Protein AF-A0A2Z6M6X0-F1 (afdb_monomer_lite)

Radius of gyration: 16.78 Å; chains: 1; bounding box: 32×22×51 Å

Structure (mmCIF, N/CA/C/O backbone):
data_AF-A0A2Z6M6X0-F1
#
_entry.id   AF-A0A2Z6M6X0-F1
#
loop_
_atom_site.group_PDB
_atom_site.id
_atom_site.type_symbol
_atom_site.label_atom_id
_atom_site.label_alt_id
_atom_site.label_comp_id
_atom_site.label_asym_id
_atom_site.label_entity_id
_atom_site.label_seq_id
_atom_site.pdbx_PDB_ins_code
_atom_site.Cartn_x
_atom_site.Cartn_y
_atom_site.Cartn_z
_atom_site.occupancy
_atom_site.B_iso_or_equiv
_atom_site.auth_seq_id
_atom_site.auth_comp_id
_atom_site.auth_asym_id
_atom_site.auth_atom_id
_atom_site.pdbx_PDB_model_num
ATOM 1 N N . MET A 1 1 ? -10.751 1.482 -16.864 1.00 33.25 1 MET A N 1
ATOM 2 C CA . MET A 1 1 ? -10.240 0.642 -17.966 1.00 33.25 1 MET A CA 1
ATOM 3 C C . MET A 1 1 ? -8.731 0.563 -17.825 1.00 33.25 1 MET A C 1
ATOM 5 O O . MET A 1 1 ? -8.066 1.569 -18.021 1.00 33.25 1 MET A O 1
ATOM 9 N N . THR A 1 2 ? -8.198 -0.567 -17.365 1.00 41.75 2 THR A N 1
ATOM 10 C CA . THR A 1 2 ? -6.751 -0.839 -17.377 1.00 41.75 2 THR A CA 1
ATOM 11 C C . THR A 1 2 ? -6.367 -1.413 -18.747 1.00 41.75 2 THR A C 1
ATOM 13 O O . THR A 1 2 ? -7.097 -2.284 -19.227 1.00 41.75 2 THR A O 1
ATOM 16 N N . PRO A 1 3 ? -5.282 -0.947 -19.395 1.00 38.16 3 PRO A N 1
ATOM 17 C CA . PRO A 1 3 ? -4.847 -1.469 -20.691 1.00 38.16 3 PRO A CA 1
ATOM 18 C C . PRO A 1 3 ? -4.549 -2.973 -20.620 1.00 38.16 3 PRO A C 1
ATOM 20 O O . PRO A 1 3 ? -3.942 -3.448 -19.658 1.00 38.16 3 PRO A O 1
ATOM 23 N N . GLN A 1 4 ? -4.975 -3.724 -21.639 1.00 48.09 4 GLN A N 1
ATOM 24 C CA . GLN A 1 4 ? -4.889 -5.193 -21.683 1.00 48.09 4 GLN A CA 1
ATOM 25 C C . GLN A 1 4 ? -3.444 -5.730 -21.764 1.00 48.09 4 GLN A C 1
ATOM 27 O O . GLN A 1 4 ? -3.213 -6.890 -21.440 1.00 48.09 4 GLN A O 1
ATOM 32 N N . HIS A 1 5 ? -2.463 -4.882 -22.092 1.00 46.03 5 HIS A N 1
ATOM 33 C CA . HIS A 1 5 ? -1.038 -5.237 -22.152 1.00 46.03 5 HIS A CA 1
ATOM 34 C C . HIS A 1 5 ? -0.306 -5.137 -20.796 1.00 46.03 5 HIS A C 1
ATOM 36 O O . HIS A 1 5 ? 0.859 -5.508 -20.695 1.00 46.03 5 HIS A O 1
ATOM 42 N N . CYS A 1 6 ? -0.989 -4.698 -19.730 1.00 47.28 6 CYS A N 1
ATOM 43 C CA . CYS A 1 6 ? -0.411 -4.500 -18.394 1.00 47.28 6 CYS A CA 1
ATOM 44 C C . CYS A 1 6 ? -0.743 -5.628 -17.398 1.00 47.28 6 CYS A C 1
ATOM 46 O O . CYS A 1 6 ? -0.852 -5.371 -16.196 1.00 47.28 6 CYS A O 1
ATOM 48 N N . GLN A 1 7 ? -0.915 -6.879 -17.844 1.00 48.84 7 GLN A N 1
ATOM 49 C CA . GLN A 1 7 ? -0.897 -8.022 -16.916 1.00 48.84 7 GLN A CA 1
ATOM 50 C C . GLN A 1 7 ? 0.557 -8.311 -16.514 1.00 48.84 7 GLN A C 1
ATOM 52 O O . GLN A 1 7 ? 1.214 -9.204 -17.037 1.00 48.84 7 GLN A O 1
ATOM 57 N N . GLY A 1 8 ? 1.076 -7.445 -15.640 1.00 52.50 8 GLY A N 1
ATOM 58 C CA . GLY A 1 8 ? 2.478 -7.377 -15.249 1.00 52.50 8 GLY A CA 1
ATOM 59 C C . GLY A 1 8 ? 2.942 -8.562 -14.403 1.00 52.50 8 GLY A C 1
ATOM 60 O O . GLY A 1 8 ? 2.153 -9.243 -13.744 1.00 52.50 8 GLY A O 1
ATOM 61 N N . GLY A 1 9 ? 4.261 -8.772 -14.396 1.00 62.19 9 GLY A N 1
ATOM 62 C CA . GLY A 1 9 ? 4.941 -9.860 -13.693 1.00 62.19 9 GLY A CA 1
ATOM 63 C C . GLY A 1 9 ? 4.499 -10.065 -12.238 1.00 62.19 9 GLY A C 1
ATOM 64 O O . GLY A 1 9 ? 3.950 -9.165 -11.593 1.00 62.19 9 GLY A O 1
ATOM 65 N N . LYS A 1 10 ? 4.774 -11.268 -11.710 1.00 75.50 10 LYS A N 1
ATOM 66 C CA . LYS A 1 10 ? 4.302 -11.810 -10.413 1.00 75.50 10 LYS A CA 1
ATOM 67 C C . LYS A 1 10 ? 4.284 -10.797 -9.253 1.00 75.50 10 LYS A C 1
ATOM 69 O O . LYS A 1 10 ? 3.375 -10.820 -8.429 1.00 75.50 10 LYS A O 1
ATOM 74 N N . LEU A 1 11 ? 5.255 -9.885 -9.201 1.00 75.56 11 LEU A N 1
ATOM 75 C CA . LEU A 1 11 ? 5.394 -8.885 -8.137 1.00 75.56 11 LEU A CA 1
ATOM 76 C C . LEU A 1 11 ? 4.408 -7.710 -8.235 1.00 75.56 11 LEU A C 1
ATOM 78 O O . LEU A 1 11 ? 3.996 -7.175 -7.210 1.00 75.56 11 LEU A O 1
ATOM 82 N N . THR A 1 12 ? 3.980 -7.324 -9.436 1.00 77.88 12 THR A N 1
ATOM 83 C CA . THR A 1 12 ? 2.953 -6.279 -9.609 1.00 77.88 12 THR A CA 1
ATOM 84 C C . THR A 1 12 ? 1.574 -6.774 -9.168 1.00 77.88 12 THR A C 1
ATOM 86 O O . THR A 1 12 ? 0.820 -6.040 -8.529 1.00 77.88 12 THR A O 1
ATOM 89 N N . THR A 1 13 ? 1.289 -8.057 -9.417 1.00 85.69 13 THR A N 1
ATOM 90 C CA . THR A 1 13 ? 0.085 -8.746 -8.931 1.00 85.69 13 THR A CA 1
ATOM 91 C C . THR A 1 13 ? 0.085 -8.829 -7.404 1.00 85.69 13 THR A C 1
ATOM 93 O O . THR A 1 13 ? -0.912 -8.488 -6.778 1.00 85.69 13 THR A O 1
ATOM 96 N N . LEU A 1 14 ? 1.228 -9.156 -6.794 1.00 91.00 14 LEU A N 1
ATOM 97 C CA . LEU A 1 14 ? 1.372 -9.178 -5.336 1.00 91.00 14 LEU A CA 1
ATOM 98 C C . LEU A 1 14 ? 1.071 -7.815 -4.694 1.00 91.00 14 LEU A C 1
ATOM 100 O O . LEU A 1 14 ? 0.352 -7.739 -3.702 1.00 91.00 14 LEU A O 1
ATOM 104 N N . VAL A 1 15 ? 1.592 -6.727 -5.272 1.00 95.00 15 VAL A N 1
ATOM 105 C CA . VAL A 1 15 ? 1.321 -5.373 -4.765 1.00 95.00 15 VAL A CA 1
ATOM 106 C C . VAL A 1 15 ? -0.164 -5.043 -4.872 1.00 95.00 15 VAL A C 1
ATOM 108 O O . VAL A 1 15 ? -0.730 -4.520 -3.916 1.00 95.00 15 VAL A O 1
ATOM 111 N N . ARG A 1 16 ? -0.814 -5.373 -5.996 1.00 94.62 16 ARG A N 1
ATOM 112 C CA . ARG A 1 16 ? -2.267 -5.217 -6.149 1.00 94.62 16 ARG A CA 1
ATOM 113 C C . ARG A 1 16 ? -3.019 -5.960 -5.045 1.00 94.62 16 ARG A C 1
ATOM 115 O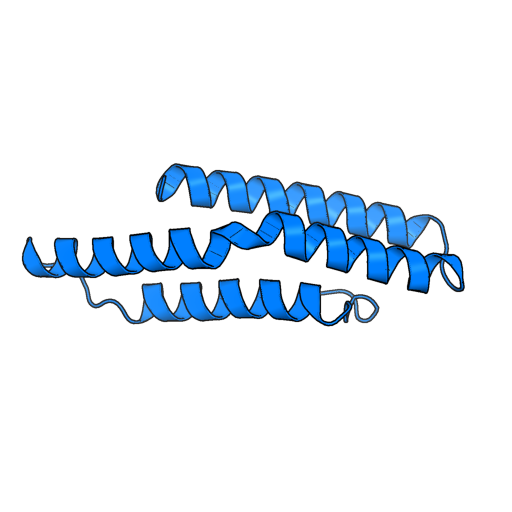 O . ARG A 1 16 ? -3.912 -5.377 -4.437 1.00 94.62 16 ARG A O 1
AT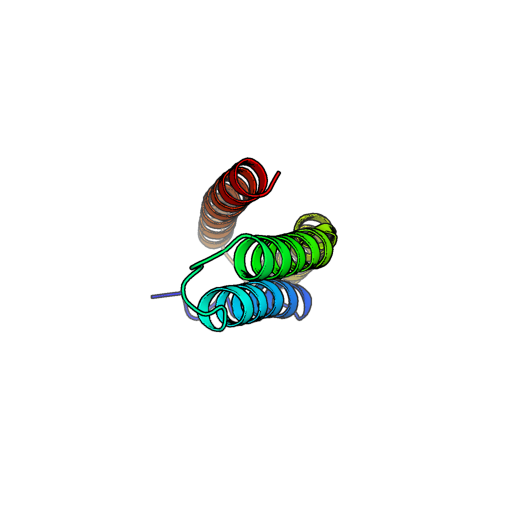OM 122 N N . ASP A 1 17 ? -2.652 -7.209 -4.782 1.00 96.31 17 ASP A N 1
ATOM 123 C CA . ASP A 1 17 ? -3.333 -8.045 -3.794 1.00 96.31 17 ASP A CA 1
ATOM 124 C C . ASP A 1 17 ? -3.184 -7.462 -2.377 1.00 96.31 17 ASP A C 1
ATOM 126 O O . ASP A 1 17 ? -4.173 -7.374 -1.653 1.00 96.31 17 ASP A O 1
ATOM 130 N N . TRP A 1 18 ? -2.018 -6.902 -2.023 1.00 97.44 18 TRP A N 1
ATOM 131 C CA . TRP A 1 18 ? -1.851 -6.167 -0.760 1.00 97.44 18 TRP A CA 1
ATOM 132 C C . TRP A 1 18 ? -2.823 -4.989 -0.610 1.00 97.44 18 TRP A C 1
ATOM 134 O O . TRP A 1 18 ? -3.414 -4.832 0.461 1.00 97.44 18 TRP A O 1
ATOM 144 N N . TYR A 1 19 ? -3.017 -4.186 -1.665 1.00 97.38 19 TYR A N 1
ATOM 145 C CA . TYR A 1 19 ? -3.981 -3.078 -1.642 1.00 97.38 19 TYR A CA 1
ATOM 146 C C . TYR A 1 19 ? -5.429 -3.576 -1.543 1.00 97.38 19 TYR A C 1
ATOM 148 O O . TYR A 1 19 ? -6.226 -2.980 -0.819 1.00 97.38 19 TYR A O 1
ATOM 156 N N . VAL A 1 20 ? -5.775 -4.669 -2.234 1.00 97.44 20 VAL A N 1
ATOM 157 C CA . VAL A 1 20 ? -7.111 -5.286 -2.159 1.00 97.44 20 VAL A CA 1
ATOM 158 C C . VAL A 1 20 ? -7.396 -5.795 -0.751 1.00 97.44 20 VAL A C 1
ATOM 160 O O . VAL A 1 20 ? -8.462 -5.507 -0.205 1.00 97.44 20 VAL A O 1
ATOM 163 N N . ASP A 1 21 ? -6.449 -6.501 -0.140 1.00 97.81 21 ASP A N 1
ATOM 164 C CA . ASP A 1 21 ? -6.608 -7.010 1.219 1.00 97.81 21 ASP A CA 1
ATOM 165 C C . ASP A 1 21 ? -6.735 -5.863 2.222 1.00 97.81 21 ASP A C 1
ATOM 167 O O . ASP A 1 21 ? -7.595 -5.896 3.093 1.00 97.81 21 ASP A O 1
ATOM 171 N N . SER A 1 22 ? -5.943 -4.796 2.082 1.00 97.56 22 SER A N 1
ATOM 172 C CA . SER A 1 22 ? -6.064 -3.638 2.978 1.00 97.56 22 SER A CA 1
ATOM 173 C C . SER A 1 22 ? -7.385 -2.895 2.809 1.00 97.56 22 SER A C 1
ATOM 175 O O . SER A 1 22 ? -7.954 -2.428 3.792 1.00 97.56 22 SER A O 1
ATOM 177 N N . PHE A 1 23 ? -7.912 -2.821 1.586 1.00 97.19 23 PHE A N 1
ATOM 178 C CA . PHE A 1 23 ? -9.246 -2.281 1.347 1.00 97.19 23 PHE A CA 1
ATOM 179 C C . PHE A 1 23 ? -10.336 -3.132 2.015 1.00 97.19 23 PHE A C 1
ATOM 181 O O . PHE A 1 23 ? -11.267 -2.585 2.609 1.00 97.19 23 PHE A O 1
ATOM 188 N N . ARG A 1 24 ? -10.214 -4.465 1.956 1.00 98.00 24 ARG A N 1
ATOM 189 C CA . ARG A 1 24 ? -11.127 -5.391 2.644 1.00 98.00 24 ARG A CA 1
ATOM 190 C C . ARG A 1 24 ? -11.055 -5.243 4.159 1.00 98.00 24 ARG A C 1
ATOM 192 O O . ARG A 1 24 ? -12.109 -5.196 4.787 1.00 98.00 24 ARG A O 1
ATOM 199 N N . ASP A 1 25 ? -9.855 -5.121 4.722 1.00 97.19 25 ASP A N 1
ATOM 200 C CA . ASP A 1 25 ? -9.660 -4.941 6.163 1.00 97.19 25 ASP A CA 1
ATOM 201 C C . ASP A 1 25 ? -10.359 -3.670 6.659 1.00 97.19 25 ASP A C 1
ATOM 203 O O . ASP A 1 25 ? -11.161 -3.734 7.585 1.00 97.19 25 ASP A O 1
ATOM 207 N N . ILE A 1 26 ? -10.134 -2.533 5.985 1.00 95.94 26 ILE A N 1
ATOM 208 C CA . ILE A 1 26 ? -10.769 -1.251 6.337 1.00 95.94 26 ILE A CA 1
ATOM 209 C C . ILE A 1 26 ? -12.293 -1.351 6.233 1.00 95.94 26 ILE A C 1
ATOM 211 O O . ILE A 1 26 ? -13.007 -0.892 7.118 1.00 95.94 26 ILE A O 1
ATOM 215 N N . ARG A 1 27 ? -12.807 -1.961 5.160 1.00 96.50 27 ARG A N 1
ATOM 216 C CA . ARG A 1 27 ? -14.253 -2.080 4.927 1.00 96.50 27 ARG A CA 1
ATOM 217 C C . ARG A 1 27 ? -14.945 -3.049 5.889 1.00 96.50 27 ARG A C 1
ATOM 219 O O . ARG A 1 27 ? -16.159 -2.968 6.048 1.00 96.50 27 ARG A O 1
ATOM 226 N N . SER A 1 28 ? -14.195 -3.965 6.493 1.00 95.69 28 SER A N 1
ATOM 227 C CA . SER A 1 28 ? -14.719 -4.924 7.470 1.00 95.69 28 SER A CA 1
ATOM 228 C C . SER A 1 28 ? -14.784 -4.343 8.883 1.00 95.69 28 SER A C 1
ATOM 230 O O . SER A 1 28 ? -15.416 -4.944 9.750 1.00 95.69 28 SER A O 1
ATOM 232 N N . CYS A 1 29 ? -14.157 -3.188 9.132 1.00 94.31 29 CYS A N 1
ATOM 233 C CA . CYS A 1 29 ? -14.273 -2.504 10.411 1.00 94.31 29 CYS A CA 1
ATOM 234 C C . CYS A 1 29 ? -15.704 -1.971 10.603 1.00 94.31 29 CYS A C 1
ATOM 236 O O . CYS A 1 29 ? -16.224 -1.288 9.715 1.00 94.31 29 CYS A O 1
ATOM 238 N N . PRO A 1 30 ? -16.348 -2.255 11.749 1.00 93.88 30 PRO A N 1
ATOM 239 C CA . PRO A 1 30 ? -17.628 -1.649 12.080 1.00 93.88 30 PRO A CA 1
ATOM 240 C C . PRO A 1 30 ? -17.464 -0.146 12.339 1.00 93.88 30 PRO A C 1
ATOM 242 O O . PRO A 1 30 ? -16.356 0.370 12.496 1.00 93.88 30 PRO A O 1
ATOM 245 N N . GLU A 1 31 ? -18.591 0.558 12.408 1.00 95.75 31 GLU A N 1
ATOM 246 C CA . GLU A 1 31 ? -18.616 1.952 12.841 1.00 95.75 31 GLU A CA 1
ATOM 247 C C . GLU A 1 31 ? -17.996 2.096 14.240 1.00 95.75 31 GLU A C 1
ATOM 249 O O . GLU A 1 31 ? -18.329 1.343 15.157 1.00 95.75 31 GLU A O 1
ATOM 254 N N . ILE A 1 32 ? -17.109 3.079 14.394 1.00 96.94 32 ILE A N 1
ATOM 255 C CA . ILE A 1 32 ? -16.425 3.367 15.655 1.00 96.94 32 ILE A CA 1
ATOM 256 C C . ILE A 1 32 ? -17.396 4.101 16.578 1.00 96.94 32 ILE A C 1
ATOM 258 O O . ILE A 1 32 ? -17.773 5.238 16.299 1.00 96.94 32 ILE A O 1
ATOM 262 N N . LYS A 1 33 ? -17.786 3.473 17.692 1.00 97.50 33 LYS A N 1
ATOM 263 C CA . LYS A 1 33 ? -18.733 4.056 18.660 1.00 97.50 33 LYS A CA 1
ATOM 264 C C . LYS A 1 33 ? -18.082 4.418 19.986 1.00 97.50 33 LYS A C 1
ATOM 266 O O . LYS A 1 33 ? -18.646 5.183 20.763 1.00 97.50 33 LYS A O 1
ATOM 271 N N . ASN A 1 34 ? -16.924 3.837 20.281 1.00 97.25 34 ASN A N 1
ATOM 272 C CA . ASN A 1 34 ? -16.233 4.013 21.551 1.00 97.25 34 ASN A CA 1
ATOM 273 C C . ASN A 1 34 ? -14.712 3.804 21.403 1.00 97.25 34 ASN A C 1
ATOM 275 O O . ASN A 1 34 ? -14.211 3.390 20.359 1.00 97.25 34 ASN A O 1
ATOM 279 N N . MET A 1 35 ? -13.981 4.051 22.492 1.00 97.19 35 MET A N 1
ATOM 280 C CA . MET A 1 35 ? -12.515 3.949 22.547 1.00 97.19 35 MET A CA 1
ATOM 281 C C . MET A 1 35 ? -11.973 2.534 22.271 1.00 97.19 35 MET A C 1
ATOM 283 O O . MET A 1 35 ? -10.834 2.380 21.831 1.00 97.19 35 MET A O 1
ATOM 287 N N . LYS A 1 36 ? -12.753 1.478 22.544 1.00 96.56 36 LYS A N 1
ATOM 288 C CA . LYS A 1 36 ? -12.352 0.102 22.221 1.00 96.56 36 LYS A CA 1
ATOM 289 C C . LYS A 1 36 ? -12.369 -0.104 20.706 1.00 96.56 36 LYS A C 1
ATOM 291 O O . LYS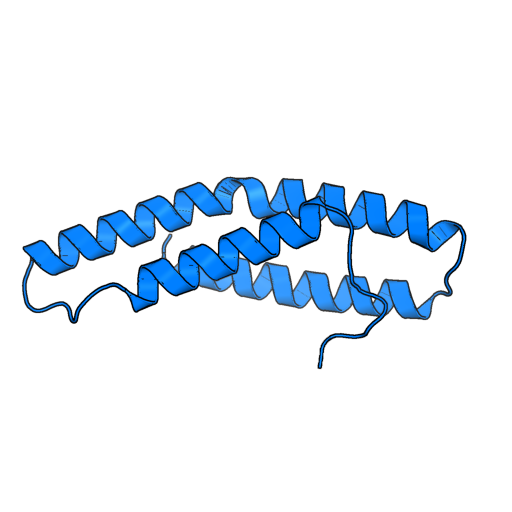 A 1 36 ? -11.377 -0.589 20.169 1.00 96.56 36 LYS A O 1
ATOM 296 N N . ASP A 1 37 ? -13.435 0.329 20.036 1.00 96.94 37 ASP A N 1
ATOM 297 C CA . ASP A 1 37 ? -13.556 0.244 18.575 1.00 96.94 37 ASP A CA 1
ATOM 298 C C . ASP A 1 37 ? -12.457 1.074 17.886 1.00 96.94 37 ASP A C 1
ATOM 300 O O . ASP A 1 37 ? -11.825 0.617 16.935 1.00 96.94 37 ASP A O 1
ATOM 304 N N . GLU A 1 38 ? -12.157 2.269 18.413 1.00 97.50 38 GLU A N 1
ATOM 305 C CA . GLU A 1 38 ? -11.062 3.119 17.925 1.00 97.50 38 GLU A CA 1
ATOM 306 C C . GLU A 1 38 ? -9.703 2.408 18.034 1.00 97.50 38 GLU A C 1
ATOM 308 O O . GLU A 1 38 ? -8.893 2.420 17.099 1.00 97.50 38 GLU A O 1
ATOM 313 N N . LYS A 1 39 ? -9.450 1.743 19.167 1.00 97.50 39 LYS A N 1
ATOM 314 C CA . LYS A 1 39 ? -8.222 0.973 19.390 1.00 97.50 39 LYS A CA 1
ATOM 315 C C . LYS A 1 39 ? -8.116 -0.210 18.428 1.00 97.50 39 LYS A C 1
ATOM 317 O O . LYS A 1 39 ? -7.029 -0.479 17.913 1.00 97.50 39 LYS A O 1
ATOM 322 N N . GLU A 1 40 ? -9.217 -0.915 18.180 1.00 96.94 40 GLU A N 1
ATOM 323 C CA . GLU A 1 40 ? -9.270 -2.016 17.214 1.00 96.94 40 GLU A CA 1
ATOM 324 C C . GLU A 1 40 ? -9.003 -1.517 15.788 1.00 96.94 40 GLU A C 1
ATOM 326 O O . GLU A 1 40 ? -8.127 -2.060 15.109 1.00 96.94 40 GLU A O 1
ATOM 331 N N . PHE A 1 41 ? -9.642 -0.420 15.373 1.00 97.25 41 PHE A N 1
ATOM 332 C CA . PHE A 1 41 ? -9.385 0.217 14.080 1.00 97.25 41 PHE A CA 1
ATOM 333 C C . PHE A 1 41 ? -7.923 0.662 13.939 1.00 97.25 41 PHE A C 1
ATOM 335 O O . PHE A 1 41 ? -7.270 0.387 12.933 1.00 97.25 41 PHE A O 1
ATOM 342 N N . THR A 1 42 ? -7.352 1.262 14.984 1.00 97.06 42 THR A N 1
ATOM 343 C CA . THR A 1 42 ? -5.937 1.659 15.010 1.00 97.06 42 THR A CA 1
ATOM 344 C C . THR A 1 42 ? -5.005 0.464 14.789 1.00 97.06 42 THR A C 1
ATOM 346 O O . THR A 1 42 ? -3.998 0.580 14.086 1.00 97.06 42 THR A O 1
ATOM 349 N N . ASN A 1 43 ? -5.323 -0.704 15.355 1.00 97.06 43 ASN A N 1
ATOM 350 C CA . ASN A 1 43 ? -4.536 -1.919 15.137 1.00 97.06 43 ASN A CA 1
ATOM 351 C C . ASN A 1 43 ? -4.629 -2.413 13.688 1.00 97.06 43 ASN A C 1
ATOM 353 O O . ASN A 1 43 ? -3.609 -2.821 13.127 1.00 97.06 43 ASN A O 1
ATOM 357 N N . VAL A 1 44 ? -5.806 -2.314 13.061 1.00 97.44 44 VAL A N 1
ATOM 358 C CA . VAL A 1 44 ? -5.981 -2.609 11.629 1.00 97.44 44 VAL A CA 1
ATOM 359 C C . VAL A 1 44 ? -5.107 -1.682 10.782 1.00 97.44 44 VAL A C 1
ATOM 361 O O . VAL A 1 44 ? -4.323 -2.156 9.959 1.00 97.44 44 VAL A O 1
ATOM 364 N N . ILE A 1 45 ? -5.143 -0.371 11.034 1.00 97.50 45 ILE A N 1
ATOM 365 C CA . ILE A 1 45 ? -4.317 0.602 10.307 1.00 97.50 45 ILE A CA 1
ATOM 366 C C . ILE A 1 45 ? -2.813 0.335 10.500 1.00 97.50 45 ILE A C 1
ATOM 368 O O . ILE A 1 45 ? -2.046 0.380 9.532 1.00 97.50 45 ILE A O 1
ATOM 372 N N . LYS A 1 46 ? -2.371 -0.034 11.711 1.00 97.12 46 LYS A N 1
ATOM 373 C CA . LYS A 1 46 ? -0.978 -0.445 11.971 1.00 97.12 46 LYS A CA 1
ATOM 374 C C . LYS A 1 46 ? -0.580 -1.680 11.160 1.00 97.12 46 LYS A C 1
ATOM 376 O O . LYS A 1 46 ? 0.495 -1.688 10.558 1.00 97.12 46 LYS A O 1
ATOM 381 N N . ALA A 1 47 ? -1.436 -2.698 11.101 1.00 97.19 47 ALA A N 1
ATOM 382 C CA . ALA A 1 47 ? -1.182 -3.895 10.301 1.00 97.19 47 ALA A CA 1
ATOM 383 C C . ALA A 1 47 ? -1.086 -3.565 8.799 1.00 97.19 47 ALA A C 1
ATOM 385 O O . ALA A 1 47 ? -0.173 -4.033 8.113 1.00 97.19 47 ALA A O 1
ATOM 386 N N . ILE A 1 48 ? -1.960 -2.685 8.302 1.00 97.38 48 ILE A N 1
ATOM 387 C CA . ILE A 1 48 ? -1.932 -2.179 6.923 1.00 97.38 48 ILE A CA 1
ATOM 388 C C . ILE A 1 48 ? -0.629 -1.424 6.635 1.00 97.38 48 ILE A C 1
ATOM 390 O O . ILE A 1 48 ? -0.014 -1.632 5.584 1.00 97.38 48 ILE A O 1
ATOM 394 N N . LYS A 1 49 ? -0.163 -0.577 7.561 1.00 96.69 49 LYS A N 1
ATOM 395 C CA . LYS A 1 49 ? 1.114 0.141 7.432 1.00 96.69 49 LYS A CA 1
ATOM 396 C C . LYS A 1 49 ? 2.278 -0.837 7.244 1.00 96.69 49 LYS A C 1
ATOM 398 O O . LYS A 1 49 ? 3.072 -0.649 6.319 1.00 96.69 49 LYS A O 1
ATOM 403 N N . VAL A 1 50 ? 2.325 -1.902 8.053 1.00 96.81 50 VAL A N 1
ATOM 404 C CA . VAL A 1 50 ? 3.345 -2.964 7.974 1.00 96.81 50 VAL A CA 1
ATOM 405 C C . VAL A 1 50 ? 3.264 -3.733 6.652 1.00 96.81 50 VAL A C 1
ATOM 407 O O . VAL A 1 50 ? 4.288 -3.881 5.985 1.00 96.81 50 VAL A O 1
ATOM 410 N N . ARG A 1 51 ? 2.067 -4.158 6.218 1.00 96.69 51 ARG A N 1
ATOM 411 C CA . ARG A 1 51 ? 1.862 -4.867 4.936 1.00 96.69 51 ARG A CA 1
ATOM 412 C C . ARG A 1 51 ? 2.440 -4.090 3.752 1.00 96.69 51 ARG A C 1
ATOM 414 O O . ARG A 1 51 ? 3.076 -4.665 2.874 1.00 96.69 51 ARG A O 1
ATOM 421 N N . HIS A 1 52 ? 2.295 -2.766 3.759 1.00 96.75 52 HIS A N 1
ATOM 422 C CA . HIS A 1 52 ? 2.760 -1.914 2.666 1.00 96.75 52 HIS A CA 1
ATOM 423 C C . HIS A 1 52 ? 4.253 -1.537 2.722 1.00 96.75 52 HIS A C 1
ATOM 425 O O . HIS A 1 52 ? 4.721 -0.791 1.848 1.00 96.75 52 HIS A O 1
ATOM 431 N N . ASN A 1 53 ? 5.025 -2.010 3.712 1.00 96.06 53 ASN A N 1
ATOM 432 C CA . ASN A 1 53 ? 6.459 -1.706 3.840 1.00 96.06 53 ASN A CA 1
ATOM 433 C C . ASN A 1 53 ? 7.246 -2.068 2.577 1.00 96.06 53 ASN A C 1
ATOM 435 O O . ASN A 1 53 ? 8.035 -1.256 2.098 1.00 96.06 53 ASN A O 1
ATOM 439 N N . ASN A 1 54 ? 6.925 -3.211 1.970 1.00 95.19 54 ASN A N 1
ATOM 440 C CA . ASN A 1 54 ? 7.663 -3.757 0.832 1.00 95.19 54 ASN A CA 1
ATOM 441 C C . ASN A 1 54 ? 7.097 -3.365 -0.540 1.00 95.19 54 ASN A C 1
ATOM 443 O O . ASN A 1 54 ? 7.554 -3.869 -1.561 1.00 95.19 54 ASN A O 1
ATOM 447 N N . VAL A 1 55 ? 6.137 -2.438 -0.599 1.00 95.94 55 VAL A N 1
ATOM 448 C CA . VAL A 1 55 ? 5.526 -2.007 -1.871 1.00 95.94 55 VAL A CA 1
ATOM 449 C C . VAL A 1 55 ? 6.544 -1.397 -2.829 1.00 95.94 55 VAL A C 1
ATOM 451 O O . VAL A 1 55 ? 6.545 -1.743 -4.002 1.00 95.94 55 VAL A O 1
ATOM 454 N N . VAL A 1 56 ? 7.409 -0.498 -2.348 1.00 94.94 56 VAL A N 1
ATOM 455 C CA . VAL A 1 56 ? 8.414 0.166 -3.199 1.00 94.94 56 VAL A CA 1
ATOM 456 C C . VAL A 1 56 ? 9.403 -0.846 -3.788 1.00 94.94 56 VAL A C 1
ATOM 458 O O . VAL A 1 56 ? 9.517 -0.884 -5.013 1.00 94.94 56 VAL A O 1
ATOM 461 N N . PRO A 1 57 ? 10.079 -1.700 -2.989 1.00 94.81 57 PRO A N 1
ATOM 462 C CA . PRO A 1 57 ? 10.996 -2.683 -3.560 1.00 94.81 57 PR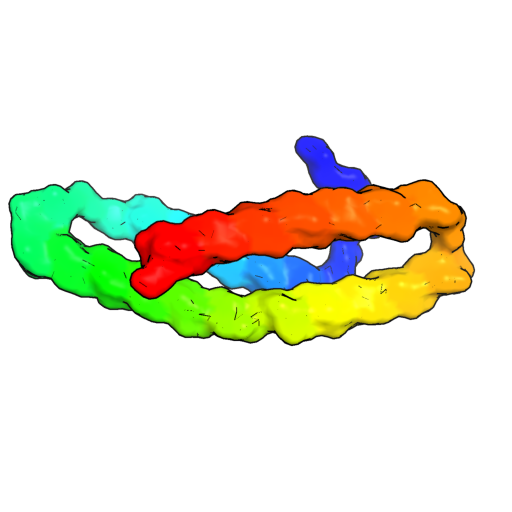O A CA 1
ATOM 463 C C . PRO A 1 57 ? 10.285 -3.702 -4.465 1.00 94.81 57 PRO A C 1
ATOM 465 O O . PRO A 1 57 ? 10.806 -4.020 -5.532 1.00 94.81 57 PRO A O 1
ATOM 468 N N . ALA A 1 58 ? 9.076 -4.163 -4.117 1.00 93.56 58 ALA A N 1
ATOM 469 C CA . ALA A 1 58 ? 8.317 -5.088 -4.964 1.00 93.56 58 ALA A CA 1
ATOM 470 C C . ALA A 1 58 ? 7.916 -4.460 -6.311 1.00 93.56 58 ALA A C 1
ATOM 472 O O . ALA A 1 58 ? 8.068 -5.094 -7.355 1.00 93.56 58 ALA A O 1
ATOM 473 N N . MET A 1 59 ? 7.465 -3.200 -6.308 1.00 94.88 59 MET A N 1
ATOM 474 C CA . MET A 1 59 ? 7.157 -2.468 -7.538 1.00 94.88 59 MET A CA 1
ATOM 475 C C . MET A 1 59 ? 8.401 -2.229 -8.389 1.00 94.88 59 MET A C 1
ATOM 477 O O . MET A 1 59 ? 8.337 -2.416 -9.600 1.00 94.88 59 MET A O 1
ATOM 481 N N . ALA A 1 60 ? 9.535 -1.863 -7.783 1.00 92.06 60 ALA A N 1
ATOM 482 C CA . ALA A 1 60 ? 10.786 -1.658 -8.511 1.00 92.06 60 ALA A CA 1
ATOM 483 C C . ALA A 1 60 ? 11.219 -2.929 -9.260 1.00 92.06 60 ALA A C 1
ATOM 485 O O . ALA A 1 60 ? 11.509 -2.877 -10.456 1.00 92.06 60 ALA A O 1
ATOM 486 N N . LEU A 1 61 ? 11.183 -4.079 -8.582 1.00 91.75 61 LEU A N 1
ATOM 487 C CA . LEU A 1 61 ? 11.482 -5.378 -9.186 1.00 91.75 61 LEU A CA 1
ATOM 488 C C . LEU A 1 61 ? 10.460 -5.763 -10.269 1.00 91.75 61 LEU A C 1
ATOM 490 O O . LEU A 1 61 ? 10.846 -6.241 -11.335 1.00 91.75 61 LEU A O 1
ATOM 494 N N . GLY A 1 62 ? 9.168 -5.515 -10.035 1.00 90.06 62 GLY A N 1
ATOM 495 C CA . GLY A 1 62 ? 8.110 -5.767 -11.017 1.00 90.06 62 GLY A CA 1
ATOM 496 C C . GLY A 1 62 ? 8.273 -4.936 -12.293 1.00 90.06 62 GLY A C 1
ATOM 497 O O . GLY A 1 62 ? 8.177 -5.472 -13.393 1.00 90.06 62 GLY A O 1
ATOM 498 N N . VAL A 1 63 ? 8.599 -3.647 -12.160 1.00 88.88 63 VAL A N 1
ATOM 499 C CA . VAL A 1 63 ? 8.883 -2.754 -13.295 1.00 88.88 63 VAL A CA 1
ATOM 500 C C . VAL A 1 63 ? 10.169 -3.161 -14.005 1.00 88.88 63 VAL A C 1
ATOM 502 O O . VAL A 1 63 ? 10.229 -3.094 -15.227 1.00 88.88 63 VAL A O 1
ATOM 505 N N . GLN A 1 64 ? 11.198 -3.604 -13.280 1.00 88.19 64 GLN A N 1
ATOM 506 C CA . GLN A 1 64 ? 12.428 -4.106 -13.892 1.00 88.19 64 GLN A CA 1
ATOM 507 C C . GLN A 1 64 ? 12.168 -5.364 -14.732 1.00 88.19 64 GLN A C 1
ATOM 509 O O . GLN A 1 64 ? 12.692 -5.472 -15.840 1.00 88.19 64 GLN A O 1
ATOM 514 N N . GLN A 1 65 ? 11.364 -6.302 -14.222 1.00 86.44 65 GLN A N 1
ATOM 515 C CA . GLN A 1 65 ? 10.956 -7.497 -14.962 1.00 86.44 65 GLN A CA 1
ATOM 516 C C . GLN A 1 65 ? 10.151 -7.122 -16.207 1.00 86.44 65 GLN A C 1
ATOM 518 O O . GLN A 1 65 ? 10.492 -7.561 -17.302 1.00 86.44 65 GLN A O 1
ATOM 523 N N . LEU A 1 66 ? 9.168 -6.233 -16.046 1.00 83.25 66 LEU A N 1
ATOM 524 C CA . LEU A 1 66 ? 8.373 -5.718 -17.151 1.00 83.25 66 LEU A CA 1
ATOM 525 C C . LEU A 1 66 ? 9.273 -5.063 -18.207 1.00 83.25 66 LEU A C 1
ATOM 527 O O . LEU A 1 66 ? 9.216 -5.433 -19.367 1.00 83.25 66 LEU A O 1
ATOM 531 N N . LYS A 1 67 ? 10.195 -4.174 -17.819 1.00 81.12 67 LYS A N 1
ATOM 532 C CA . LYS A 1 67 ? 11.144 -3.548 -18.754 1.00 81.12 67 LYS A CA 1
ATOM 533 C C . LYS A 1 67 ? 11.949 -4.579 -19.550 1.00 81.12 67 LYS A C 1
ATOM 535 O O . LYS A 1 67 ? 12.062 -4.410 -20.755 1.00 81.12 67 LYS A O 1
ATOM 540 N N . LYS A 1 68 ? 12.450 -5.654 -18.926 1.00 81.88 68 LYS A N 1
ATOM 541 C CA . LYS A 1 68 ? 13.169 -6.735 -19.637 1.00 81.88 68 LYS A CA 1
ATOM 542 C C . LYS A 1 68 ? 12.294 -7.433 -20.686 1.00 81.88 68 LYS A C 1
ATOM 544 O O . LYS A 1 68 ? 12.773 -7.732 -21.777 1.00 81.88 68 LYS A O 1
ATOM 549 N N . GLU A 1 69 ? 11.026 -7.675 -20.364 1.00 77.00 69 GLU A N 1
ATOM 550 C CA . GLU A 1 69 ? 10.043 -8.272 -21.280 1.00 77.00 69 GLU A CA 1
ATOM 551 C C . GLU A 1 69 ? 9.654 -7.303 -22.412 1.00 77.00 69 GLU A C 1
ATOM 553 O O . GLU A 1 69 ? 9.455 -7.721 -23.550 1.00 77.00 69 GLU A O 1
ATOM 558 N N . LEU A 1 70 ? 9.619 -5.999 -22.128 1.00 74.25 70 LEU A N 1
ATOM 559 C CA . LEU A 1 70 ? 9.290 -4.939 -23.085 1.00 74.25 70 LEU A CA 1
ATOM 560 C C . LEU A 1 70 ? 10.431 -4.620 -24.055 1.00 74.25 70 LEU A C 1
ATOM 562 O O . LEU A 1 70 ? 10.174 -4.391 -25.235 1.00 74.25 70 LEU A O 1
ATOM 566 N N . THR A 1 71 ? 11.692 -4.646 -23.602 1.00 67.31 71 THR A N 1
ATOM 567 C CA . THR A 1 71 ? 12.873 -4.373 -24.448 1.00 67.31 71 THR A CA 1
ATOM 568 C C . THR A 1 71 ? 12.983 -5.338 -25.635 1.00 67.31 71 THR A C 1
ATOM 570 O O . THR A 1 71 ? 13.644 -5.026 -26.618 1.00 67.31 71 THR A O 1
ATOM 573 N N . THR A 1 72 ? 12.313 -6.492 -25.582 1.00 64.31 72 THR A N 1
ATOM 574 C CA . THR A 1 72 ? 12.280 -7.462 -26.684 1.00 64.31 72 THR A CA 1
ATOM 575 C C . THR A 1 72 ? 11.092 -7.293 -27.640 1.00 64.31 72 THR A C 1
ATOM 577 O O . THR A 1 72 ? 11.086 -7.963 -28.671 1.00 64.31 72 THR A O 1
ATOM 580 N N . LYS A 1 73 ? 10.087 -6.450 -27.337 1.00 61.50 73 LYS A N 1
ATOM 581 C CA . LYS A 1 73 ? 8.806 -6.443 -28.078 1.00 61.50 73 LYS A CA 1
ATOM 582 C C . LYS A 1 73 ? 8.113 -5.086 -28.298 1.00 61.50 73 LYS A C 1
ATOM 584 O O . LYS A 1 73 ? 7.201 -5.059 -29.118 1.00 61.50 73 LYS A O 1
ATOM 589 N N . MET A 1 74 ? 8.461 -3.999 -27.598 1.00 58.75 74 MET A N 1
ATOM 590 C CA . MET A 1 74 ? 7.573 -2.818 -27.490 1.00 58.75 74 MET A CA 1
ATOM 591 C C . MET A 1 74 ? 8.228 -1.464 -27.823 1.00 58.75 74 MET A C 1
ATOM 593 O O . MET A 1 74 ? 9.448 -1.309 -27.753 1.00 58.75 74 MET A O 1
ATOM 597 N N . GLY A 1 75 ? 7.392 -0.506 -28.247 1.00 63.00 75 GLY A N 1
ATOM 598 C CA . GLY A 1 75 ? 7.774 0.840 -28.694 1.00 63.00 75 GLY A CA 1
ATOM 599 C C . GLY A 1 75 ? 7.914 1.851 -27.547 1.00 63.00 75 GLY A C 1
ATOM 600 O O . GLY A 1 75 ? 7.685 1.541 -26.380 1.00 63.00 75 GLY A O 1
ATOM 601 N N . SER A 1 76 ? 8.300 3.090 -27.864 1.00 66.06 76 SER A N 1
ATOM 602 C CA . SER A 1 76 ? 8.528 4.161 -26.875 1.00 66.06 76 SER A CA 1
ATOM 603 C C . SER A 1 76 ? 7.275 4.577 -26.088 1.00 66.06 76 SER A C 1
ATOM 605 O O . SER A 1 76 ? 7.402 5.073 -24.969 1.00 66.06 76 SER A O 1
ATOM 607 N N . GLU A 1 77 ? 6.079 4.367 -26.641 1.00 74.44 77 GLU A N 1
ATOM 608 C CA . GLU A 1 77 ? 4.798 4.803 -26.064 1.00 74.44 77 GLU A CA 1
ATOM 609 C C . GLU A 1 77 ? 4.449 4.060 -24.763 1.00 74.44 77 GLU A C 1
ATOM 611 O O . GLU A 1 77 ? 4.048 4.683 -23.778 1.00 74.44 77 GLU A O 1
ATOM 616 N N . ASP A 1 78 ? 4.717 2.755 -24.696 1.00 75.19 78 ASP A N 1
ATOM 617 C CA . ASP A 1 78 ? 4.409 1.927 -23.523 1.00 75.19 78 ASP A CA 1
ATOM 618 C C . ASP A 1 78 ? 5.248 2.306 -22.293 1.00 75.19 78 ASP A C 1
ATOM 620 O O . ASP A 1 78 ? 4.794 2.247 -21.146 1.00 75.19 78 ASP A O 1
ATOM 624 N N . LEU A 1 79 ? 6.487 2.755 -22.520 1.00 78.19 79 LEU A N 1
ATOM 625 C CA . LEU A 1 79 ? 7.354 3.254 -21.454 1.00 78.19 79 LEU A CA 1
ATOM 626 C C . LEU A 1 79 ? 6.788 4.539 -20.837 1.00 78.19 79 LEU A C 1
ATOM 628 O O . LEU A 1 79 ? 6.818 4.691 -19.613 1.00 78.19 79 LEU A O 1
ATOM 632 N N . VAL A 1 80 ? 6.240 5.440 -21.658 1.00 84.44 80 VAL A N 1
ATOM 633 C CA . VAL A 1 80 ? 5.622 6.692 -21.191 1.00 84.44 80 VAL A CA 1
ATOM 634 C C . VAL A 1 80 ? 4.396 6.400 -20.323 1.00 84.44 80 VAL A C 1
ATOM 636 O O . VAL A 1 80 ? 4.232 7.014 -19.263 1.00 84.44 80 VAL A O 1
ATOM 639 N N . GLU A 1 81 ? 3.564 5.429 -20.708 1.00 85.62 81 GLU A N 1
ATOM 640 C CA . GLU A 1 81 ? 2.402 5.029 -19.909 1.00 85.62 81 GLU A CA 1
ATOM 641 C C . GLU A 1 81 ? 2.796 4.467 -18.537 1.00 85.62 81 GLU A C 1
ATOM 643 O O . GLU A 1 81 ? 2.200 4.841 -17.519 1.00 85.62 81 GLU A O 1
ATOM 648 N N . ILE A 1 82 ? 3.832 3.622 -18.487 1.00 86.00 82 ILE A N 1
ATOM 649 C CA . ILE A 1 82 ? 4.351 3.058 -17.233 1.00 86.00 82 ILE A CA 1
ATOM 650 C C . ILE A 1 82 ? 4.864 4.166 -16.317 1.00 86.00 82 ILE A C 1
ATOM 652 O O . ILE A 1 82 ? 4.531 4.177 -15.132 1.00 86.00 82 ILE A O 1
ATOM 656 N N . HIS A 1 83 ? 5.631 5.121 -16.847 1.00 88.62 83 HIS A N 1
ATOM 657 C CA . HIS A 1 83 ? 6.123 6.257 -16.067 1.00 88.62 83 HIS A CA 1
ATOM 658 C C . HIS A 1 83 ? 4.969 7.068 -15.458 1.00 88.62 83 HIS A C 1
ATOM 660 O O . HIS A 1 83 ? 4.913 7.242 -14.239 1.00 88.62 83 HIS A O 1
ATOM 666 N N . ARG A 1 84 ? 3.972 7.447 -16.267 1.00 92.75 84 ARG A N 1
ATOM 667 C CA . ARG A 1 84 ? 2.791 8.187 -15.791 1.00 92.75 84 ARG A CA 1
ATOM 668 C C . ARG A 1 84 ? 1.962 7.398 -14.772 1.00 92.75 84 ARG A C 1
ATOM 670 O O . ARG A 1 84 ? 1.338 7.978 -13.878 1.00 92.75 84 ARG A O 1
ATOM 677 N N . PHE A 1 85 ? 1.885 6.075 -14.913 1.00 92.25 85 PHE A N 1
ATOM 678 C CA . PHE A 1 85 ? 1.249 5.220 -13.913 1.00 92.25 85 PHE A CA 1
ATOM 679 C C . PHE A 1 85 ? 2.015 5.248 -12.587 1.00 92.25 85 PHE A C 1
ATOM 681 O O . PHE A 1 85 ? 1.392 5.458 -11.545 1.00 92.25 85 PHE A O 1
ATOM 688 N N . LEU A 1 86 ? 3.340 5.080 -12.624 1.00 94.12 86 LEU A N 1
ATOM 689 C CA . LEU A 1 86 ? 4.180 5.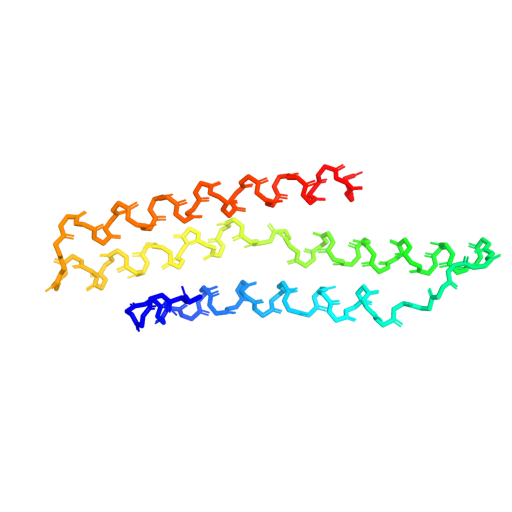050 -11.428 1.00 94.12 86 LEU A CA 1
ATOM 690 C C . LEU A 1 86 ? 4.126 6.367 -10.653 1.00 94.12 86 LEU A C 1
ATOM 692 O O . LEU A 1 86 ? 4.008 6.322 -9.431 1.00 94.12 86 LEU A O 1
ATOM 696 N N . ASP A 1 87 ? 4.112 7.513 -11.334 1.00 96.06 87 ASP A N 1
ATOM 697 C CA . ASP A 1 87 ? 3.988 8.818 -10.671 1.00 96.06 87 ASP A CA 1
ATOM 698 C C . ASP A 1 87 ? 2.686 8.917 -9.868 1.00 96.06 87 ASP A C 1
ATOM 700 O O . ASP A 1 87 ? 2.693 9.218 -8.672 1.00 96.06 87 ASP A O 1
ATOM 704 N N . ARG A 1 88 ? 1.550 8.579 -10.493 1.00 96.75 88 ARG A N 1
ATOM 705 C CA . ARG A 1 88 ? 0.243 8.579 -9.813 1.00 96.75 88 ARG A CA 1
ATOM 706 C C . ARG A 1 88 ? 0.194 7.566 -8.673 1.00 96.75 88 ARG A C 1
ATOM 708 O O . ARG A 1 88 ? -0.343 7.866 -7.608 1.00 96.75 88 ARG A O 1
ATOM 715 N N . PHE A 1 89 ? 0.757 6.380 -8.888 1.00 96.25 89 PHE A N 1
ATOM 716 C CA . PHE A 1 89 ? 0.819 5.325 -7.885 1.00 96.25 89 PHE A CA 1
ATOM 717 C C . PHE A 1 89 ? 1.618 5.764 -6.651 1.00 96.25 89 PHE A C 1
ATOM 719 O O . PHE A 1 89 ? 1.138 5.631 -5.523 1.00 96.25 89 PHE A O 1
ATOM 726 N N . TYR A 1 90 ? 2.816 6.322 -6.843 1.00 96.94 90 TYR A N 1
ATOM 727 C CA . TYR A 1 90 ? 3.661 6.752 -5.734 1.00 96.94 90 TYR A CA 1
ATOM 728 C C . TYR A 1 90 ? 3.090 7.973 -5.013 1.00 96.94 90 TYR A C 1
ATOM 730 O O . TYR A 1 90 ? 3.114 7.985 -3.783 1.00 96.94 90 TYR A O 1
ATOM 738 N N . LEU A 1 91 ? 2.491 8.933 -5.727 1.00 97.69 91 LEU A N 1
ATOM 739 C CA . LEU A 1 91 ? 1.786 10.057 -5.101 1.00 97.69 91 LEU A CA 1
ATOM 740 C C . LEU A 1 91 ? 0.601 9.589 -4.249 1.00 97.69 91 LEU A C 1
ATOM 742 O O . LEU A 1 91 ? 0.485 9.986 -3.090 1.00 97.69 91 LEU A O 1
ATOM 746 N N . SER A 1 92 ? -0.237 8.692 -4.776 1.00 97.50 92 SER A N 1
ATOM 747 C CA . SER A 1 92 ? -1.352 8.110 -4.019 1.00 97.50 92 SER A CA 1
ATOM 748 C C . SER A 1 92 ? -0.862 7.394 -2.756 1.00 97.50 92 SER A C 1
ATOM 750 O O . SER A 1 92 ? -1.3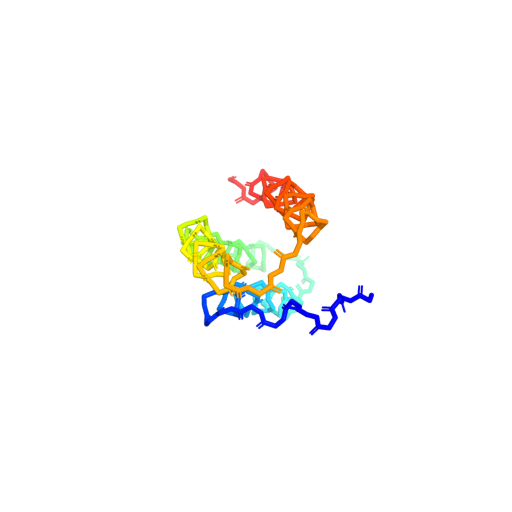92 7.617 -1.667 1.00 97.50 92 SER A O 1
ATOM 752 N N . ARG A 1 93 ? 0.210 6.600 -2.864 1.00 96.19 93 ARG A N 1
ATOM 753 C CA . ARG A 1 93 ? 0.805 5.902 -1.720 1.00 96.19 93 ARG A CA 1
ATOM 754 C C . ARG A 1 93 ? 1.376 6.857 -0.675 1.00 96.19 93 ARG A C 1
ATOM 756 O O . ARG A 1 93 ? 1.234 6.580 0.513 1.00 96.19 93 ARG A O 1
ATOM 763 N N . ILE A 1 94 ? 2.041 7.935 -1.090 1.00 97.19 94 ILE A N 1
ATOM 764 C CA . ILE A 1 94 ? 2.544 8.969 -0.174 1.00 97.19 94 ILE A CA 1
ATOM 765 C C . ILE A 1 94 ? 1.369 9.603 0.576 1.00 97.19 94 ILE A C 1
ATOM 767 O O . ILE A 1 94 ? 1.430 9.704 1.797 1.00 97.19 94 ILE A O 1
ATOM 771 N N . GLY A 1 95 ? 0.276 9.929 -0.120 1.00 97.75 95 GLY A N 1
ATOM 772 C CA . GLY A 1 95 ? -0.946 10.444 0.504 1.00 97.75 95 GLY A CA 1
ATOM 773 C C . GLY A 1 95 ? -1.526 9.483 1.545 1.00 97.75 95 GLY A C 1
ATOM 774 O O . GLY A 1 95 ? -1.751 9.873 2.685 1.00 97.75 95 GLY A O 1
ATOM 775 N N . ILE A 1 96 ? -1.679 8.200 1.199 1.00 96.19 96 ILE A N 1
ATOM 776 C CA . ILE A 1 96 ? -2.147 7.172 2.144 1.00 96.19 96 ILE A CA 1
ATOM 777 C C . ILE A 1 96 ? -1.209 7.085 3.354 1.00 96.19 96 ILE A C 1
ATOM 779 O O . ILE A 1 96 ? -1.673 7.097 4.489 1.00 96.19 96 ILE A O 1
ATOM 783 N N . ARG A 1 97 ? 0.110 7.036 3.122 1.00 94.88 97 ARG A N 1
ATOM 784 C CA . ARG A 1 97 ? 1.144 6.993 4.170 1.00 94.88 97 ARG A CA 1
ATOM 785 C C . ARG A 1 97 ? 1.127 8.215 5.080 1.00 94.88 97 ARG A C 1
ATOM 787 O O . ARG A 1 97 ? 1.457 8.050 6.241 1.00 94.88 97 ARG A O 1
ATOM 794 N N . MET A 1 98 ? 0.773 9.390 4.567 1.00 96.88 98 MET A N 1
ATOM 795 C CA . MET A 1 98 ? 0.633 10.612 5.359 1.00 96.88 98 MET A CA 1
ATOM 796 C C . MET A 1 98 ? -0.574 10.531 6.300 1.00 96.88 98 MET A C 1
ATOM 798 O O . MET A 1 98 ? -0.483 10.951 7.445 1.00 96.88 98 MET A O 1
ATOM 802 N N . LEU A 1 99 ? -1.690 9.960 5.835 1.00 95.31 99 LEU A N 1
ATOM 803 C CA . LEU A 1 99 ? -2.914 9.824 6.633 1.00 95.31 99 LEU A CA 1
ATOM 804 C C . LEU A 1 99 ? -2.795 8.766 7.739 1.00 95.31 99 LEU A C 1
ATOM 806 O O . LEU A 1 99 ? -3.355 8.942 8.814 1.00 95.31 99 LEU A O 1
ATOM 810 N N . ILE A 1 100 ? -2.088 7.665 7.471 1.00 91.94 100 ILE A N 1
ATOM 811 C CA . ILE A 1 100 ? -1.893 6.558 8.431 1.00 91.94 100 ILE A CA 1
ATOM 812 C C . ILE A 1 100 ? -0.539 6.614 9.164 1.00 91.94 100 ILE A C 1
ATOM 814 O O . ILE A 1 100 ? -0.155 5.648 9.833 1.00 91.94 100 ILE A O 1
ATOM 818 N N . GLY A 1 101 ? 0.226 7.678 8.912 1.00 77.06 101 GLY A N 1
ATOM 819 C CA . GLY A 1 101 ? 1.641 7.852 9.241 1.00 77.06 101 GLY A CA 1
ATOM 820 C C . GLY A 1 101 ? 1.925 7.933 10.720 1.00 77.06 101 GLY A C 1
ATOM 821 O O . GLY A 1 101 ? 1.211 8.672 11.418 1.00 77.06 101 GLY A O 1
#

pLDDT: mean 86.72, std 15.86, range [33.25, 98.0]

Foldseek 3Di:
DDDPVPPFDPLVVVLVVLVVVLVVLLVPQDDDDDPVSVVVNLVSLVVSLVSCPCVVVSVVVRVVRVVVVCVVPHDPVVVVVVVVVVVVVVVVVVVSVVVSD

Organism: Trifolium subterraneum (NCBI:txid3900)

InterPro domains:
  IPR018955 Branched-chain alpha-ketoacid dehydrogenase kinase/Pyruvate dehydrogenase kinase, N-terminal [PF10436] (13-101)
  IPR036784 Alpha-ketoacid/pyruvate dehydrogenase kinase, N-terminal domain superfamily [G3DSA:1.20.140.20] (2-101)
  IPR036784 Alpha-ketoacid/pyruvate dehydrogenase kinase, N-terminal domain superfamily [SSF69012] (12-101)
  IPR039028 PDK/BCKDK protein kinase [PTHR11947] (13-101)

Secondary structure (DSSP, 8-state):
---TT----HHHHHHHHHHHHHHHHHHHSPP--SHHHHHHHHHHHHHHHHHGGGHHHHHHHHHHHHHHHHTTT--HHHHHHHHHHHHHHHHHHHHHHHH--

Sequence (101 aa):
MTPQHCQGGKLTTLVRDWYVDSFRDIRSCPEIKNMKDEKEFTNVIKAIKVRHNNVVPAMALGVQQLKKELTTKMGSEDLVEIHRFLDRFYLSRIGIRMLIG